Protein AF-A0A653WGT5-F1 (afdb_monomer)

pLDDT: mean 75.31, std 7.26, range [49.5, 84.25]

Sequence (87 aa):
MTRTVIRVSTTAFIGLLVSIATFSILIWLGYEQALTSGEPIQFLTRDIYQFENGIGVANQNQMAILGAGFMGLAVLIGEIGIRLKRK

Nearest PDB structures (foldseek):
  6qgl-assembly2_B  TM=4.644E-01  e=3.145E+00  Halorubrum pleomor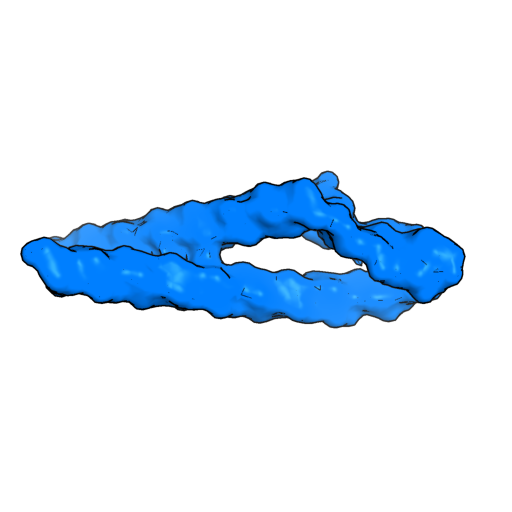phic virus 6
  6nr8-assembly1_4  TM=3.229E-01  e=8.498E+00  Homo sapiens

Mean predicted aligned error: 8.49 Å

Secondary structure (DSSP, 8-state):
-HHHHHHHHHHHHHHHHHHHHHHHHHHHHHHHHHHHH-PPEEETTEEEEEEETTEEEE-HHHHHHHHHHHHHHHHHHHHHHHHHTT-

Radius of gyration: 16.66 Å; Cα contacts (8 Å, |Δi|>4): 75; chains: 1; bounding box: 42×18×53 Å

Solvent-accessible surface area (backbone atoms only — not comparable to full-atom values): 4746 Å² total; per-residue (Å²): 115,68,72,60,54,53,49,52,52,52,36,52,49,52,16,49,52,50,39,52,52,52,51,55,51,51,47,62,69,31,44,66,56,22,71,75,71,49,44,56,33,64,54,96,92,37,58,41,31,38,42,58,96,89,42,80,43,69,34,62,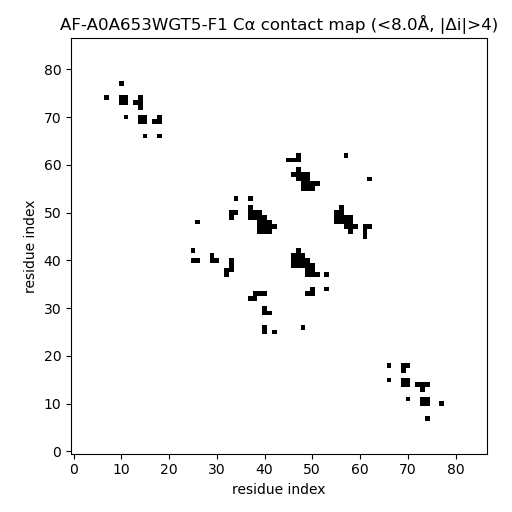69,51,44,49,52,49,46,50,49,42,34,52,50,34,42,50,51,49,52,50,54,51,56,59,74,73,109

Foldseek 3Di:
DVVVVVLLVVLLVVLQVVLVVVVVVQCVVCVVVCQVVQDFRDDPNDRQWGADPNDIDGPVVSSVVSSVVSSVVSSVVSVVVVVVVVD

Structure (mmCIF, N/CA/C/O backbone):
data_AF-A0A653WGT5-F1
#
_entry.id   AF-A0A653WGT5-F1
#
loop_
_atom_site.group_PDB
_atom_site.id
_atom_site.type_symbol
_atom_site.label_atom_id
_atom_site.label_alt_id
_atom_site.label_comp_id
_atom_site.label_asym_id
_atom_site.label_entity_id
_atom_site.label_seq_id
_atom_site.pdbx_PDB_ins_code
_atom_site.Cartn_x
_atom_site.Cartn_y
_atom_site.Cartn_z
_atom_site.occupancy
_atom_site.B_iso_or_equiv
_atom_site.auth_seq_id
_atom_site.auth_comp_id
_atom_site.auth_asym_id
_atom_site.auth_atom_id
_atom_site.pdbx_PDB_model_num
ATOM 1 N N . MET A 1 1 ? -25.343 5.334 19.322 1.00 54.69 1 MET A N 1
ATOM 2 C CA . MET A 1 1 ? -24.758 5.000 18.000 1.00 54.69 1 MET A CA 1
ATOM 3 C C . MET A 1 1 ? -23.595 5.909 17.601 1.00 54.69 1 MET A C 1
ATOM 5 O O . MET A 1 1 ? -22.574 5.400 17.159 1.00 54.69 1 MET A O 1
ATOM 9 N N . THR A 1 2 ? -23.684 7.224 17.809 1.00 60.91 2 THR A N 1
ATOM 10 C CA . THR A 1 2 ? -22.723 8.237 17.321 1.00 60.91 2 THR A CA 1
ATOM 11 C C . THR A 1 2 ? -21.262 8.014 17.744 1.00 60.91 2 THR A C 1
ATOM 13 O O . THR A 1 2 ? -20.364 8.151 16.923 1.00 60.91 2 THR A O 1
ATOM 16 N N . ARG A 1 3 ? -20.994 7.593 18.992 1.00 64.31 3 ARG A N 1
ATOM 17 C CA . ARG A 1 3 ? -19.615 7.346 19.474 1.00 64.31 3 ARG A CA 1
ATOM 18 C C . ARG A 1 3 ? -18.905 6.181 18.777 1.00 64.31 3 ARG A C 1
ATOM 20 O O . ARG A 1 3 ? -17.692 6.242 18.601 1.00 64.31 3 ARG A O 1
ATOM 27 N N . THR A 1 4 ? -19.633 5.127 18.409 1.00 65.75 4 THR A N 1
ATOM 28 C CA . THR A 1 4 ? -19.048 3.956 17.735 1.00 65.75 4 THR A CA 1
ATOM 29 C C . THR A 1 4 ? -18.720 4.289 16.286 1.00 65.75 4 THR A C 1
ATOM 31 O O . THR A 1 4 ? -17.625 3.981 15.834 1.00 65.75 4 THR A O 1
ATOM 34 N N . VAL A 1 5 ? -19.619 5.001 15.599 1.00 69.56 5 VAL A N 1
ATOM 35 C CA . VAL A 1 5 ? -19.415 5.452 14.215 1.00 69.56 5 VAL A CA 1
ATOM 36 C C . VAL A 1 5 ? -18.205 6.380 14.115 1.00 69.56 5 VAL A C 1
ATOM 38 O O . VAL A 1 5 ? -17.318 6.120 13.314 1.00 69.56 5 VAL A O 1
ATOM 41 N N . ILE A 1 6 ? -18.101 7.391 14.988 1.00 74.31 6 ILE A N 1
ATOM 42 C CA . ILE A 1 6 ? -16.949 8.311 15.004 1.00 74.31 6 ILE A CA 1
ATOM 43 C C . ILE A 1 6 ? -15.638 7.540 15.196 1.00 74.31 6 ILE A C 1
ATOM 45 O O . ILE A 1 6 ? -14.670 7.785 14.485 1.00 74.31 6 ILE A O 1
ATOM 49 N N . ARG A 1 7 ? -15.613 6.557 16.105 1.00 70.62 7 ARG A N 1
ATOM 50 C CA . ARG A 1 7 ? -14.429 5.719 16.336 1.00 70.62 7 ARG A CA 1
ATOM 51 C C . ARG A 1 7 ? -14.030 4.896 15.117 1.00 70.62 7 ARG A C 1
ATOM 53 O O . ARG A 1 7 ? -12.850 4.869 14.776 1.00 70.62 7 ARG A O 1
ATOM 60 N N . VAL A 1 8 ? -14.987 4.225 14.481 1.00 71.25 8 VAL A N 1
ATOM 61 C CA . VAL A 1 8 ? -14.719 3.413 13.286 1.00 71.25 8 VAL A CA 1
ATOM 62 C C . VAL A 1 8 ? -14.197 4.307 12.164 1.00 71.25 8 VAL A C 1
ATOM 64 O O . VAL A 1 8 ? -13.168 3.988 11.575 1.00 71.25 8 VAL A O 1
ATOM 67 N N . SER A 1 9 ? -14.810 5.475 11.957 1.00 75.31 9 SER A N 1
ATOM 68 C CA . SER A 1 9 ? -14.358 6.454 10.967 1.00 75.31 9 SER A CA 1
ATOM 69 C C . SER A 1 9 ? -12.945 6.968 11.244 1.00 75.31 9 SER A C 1
ATOM 71 O O . SER A 1 9 ? -12.140 7.031 10.322 1.00 75.31 9 SER A O 1
ATOM 73 N N . THR A 1 10 ? -12.591 7.283 12.496 1.00 79.38 10 THR A N 1
ATOM 74 C CA . THR A 1 10 ? -11.220 7.702 12.841 1.00 79.38 10 THR A CA 1
ATOM 75 C C . THR A 1 10 ? -10.206 6.587 12.586 1.00 79.38 10 THR A C 1
ATOM 77 O O . THR A 1 10 ? -9.129 6.848 12.061 1.00 79.38 10 THR A O 1
ATOM 80 N N . THR A 1 11 ? -10.544 5.341 12.919 1.00 75.75 11 THR A N 1
ATOM 81 C CA . THR A 1 11 ? -9.635 4.196 12.731 1.00 75.75 11 THR A CA 1
ATOM 82 C 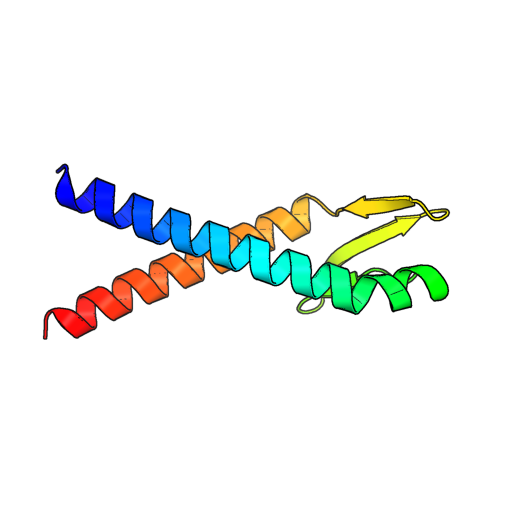C . THR A 1 11 ? -9.426 3.896 11.245 1.00 75.75 11 THR A C 1
ATOM 84 O O . THR A 1 11 ? -8.295 3.707 10.805 1.00 75.75 11 THR A O 1
ATOM 87 N N . ALA A 1 12 ? -10.504 3.936 10.458 1.00 78.12 12 ALA A N 1
ATOM 88 C CA . ALA A 1 12 ? -10.458 3.829 9.004 1.00 78.12 12 ALA A CA 1
ATOM 89 C C . ALA A 1 12 ? -9.636 4.964 8.373 1.00 78.12 12 ALA A C 1
ATOM 91 O O . ALA A 1 12 ? -8.820 4.713 7.490 1.00 78.12 12 ALA A O 1
ATOM 92 N N . PHE A 1 13 ? -9.798 6.197 8.862 1.00 80.31 13 PHE A N 1
ATOM 93 C CA . PHE A 1 13 ? -9.042 7.355 8.391 1.00 80.31 13 PHE A CA 1
ATOM 94 C C . PHE A 1 13 ? -7.542 7.229 8.684 1.00 80.31 13 PHE A C 1
ATOM 96 O O . PHE A 1 13 ? -6.722 7.471 7.804 1.00 80.31 13 PHE A O 1
ATOM 103 N N . ILE A 1 14 ? -7.167 6.779 9.885 1.00 80.81 14 ILE A N 1
ATOM 104 C CA . ILE A 1 14 ? -5.762 6.508 10.223 1.00 80.81 14 ILE A CA 1
ATOM 105 C C . ILE A 1 14 ? -5.204 5.387 9.337 1.00 80.81 14 ILE A C 1
ATOM 107 O O . ILE A 1 14 ? -4.106 5.529 8.808 1.00 80.81 14 ILE A O 1
ATOM 111 N N . GLY A 1 15 ? -5.959 4.304 9.126 1.00 78.12 15 GLY A N 1
ATOM 112 C CA . GLY A 1 15 ? -5.549 3.218 8.231 1.00 78.12 15 GLY A CA 1
ATOM 113 C C . GLY A 1 15 ? -5.306 3.692 6.797 1.00 78.12 15 GLY A C 1
ATOM 114 O O . GLY A 1 15 ? -4.315 3.308 6.178 1.00 78.12 15 GLY A O 1
ATOM 115 N N . LEU A 1 16 ? -6.159 4.590 6.302 1.00 80.69 16 LEU A N 1
ATOM 116 C CA . LEU A 1 16 ? -5.999 5.230 5.000 1.00 80.69 16 LEU A CA 1
ATOM 117 C C . LEU A 1 16 ? -4.726 6.088 4.940 1.00 80.69 16 LEU A C 1
ATOM 119 O O . LEU A 1 16 ? -3.955 5.954 3.994 1.00 80.69 16 LEU A O 1
ATOM 123 N N . LEU A 1 17 ? -4.456 6.909 5.961 1.00 82.88 17 LEU A N 1
ATOM 124 C CA . LEU A 1 17 ? -3.233 7.720 6.025 1.00 82.88 17 LEU A CA 1
ATOM 125 C C . LEU A 1 17 ? -1.961 6.865 6.056 1.00 82.88 17 LEU A C 1
ATOM 127 O O . LEU A 1 17 ? -1.000 7.173 5.353 1.00 82.88 17 LEU A O 1
ATOM 131 N N . VAL A 1 18 ? -1.960 5.783 6.840 1.00 82.56 18 VAL A N 1
ATOM 132 C CA . VAL A 1 18 ? -0.833 4.842 6.902 1.00 82.56 18 VAL A CA 1
ATOM 133 C C . VAL A 1 18 ? -0.607 4.202 5.537 1.00 82.56 18 VAL A C 1
ATOM 135 O O . VAL A 1 18 ? 0.524 4.185 5.063 1.00 82.56 18 VAL A O 1
ATOM 138 N N . SER A 1 19 ? -1.674 3.748 4.874 1.00 78.06 19 SER A N 1
ATOM 139 C CA . SER A 1 19 ? -1.570 3.155 3.541 1.00 78.06 19 SER A CA 1
ATOM 140 C C . SER A 1 19 ? -0.961 4.134 2.535 1.00 78.06 19 SER A C 1
ATOM 142 O O . SER A 1 19 ? -0.007 3.768 1.851 1.00 78.06 19 SER A O 1
ATOM 144 N N . ILE A 1 20 ? -1.430 5.388 2.499 1.00 82.81 20 ILE A N 1
ATOM 145 C CA . ILE A 1 20 ? -0.866 6.432 1.626 1.00 82.81 20 ILE A CA 1
ATOM 146 C C . ILE A 1 20 ? 0.625 6.634 1.910 1.00 82.81 20 ILE A C 1
ATOM 148 O O . ILE A 1 20 ? 1.427 6.629 0.980 1.00 82.81 20 ILE A O 1
ATOM 152 N N . ALA A 1 21 ? 1.012 6.778 3.180 1.00 83.06 21 ALA A N 1
ATOM 153 C CA . ALA A 1 21 ? 2.408 6.992 3.549 1.00 83.06 21 ALA A CA 1
ATOM 154 C C . ALA A 1 21 ? 3.303 5.818 3.119 1.00 83.06 21 ALA A C 1
ATOM 156 O O . ALA A 1 21 ? 4.368 6.035 2.543 1.00 83.06 21 ALA A O 1
ATOM 157 N N . THR A 1 22 ? 2.860 4.577 3.342 1.00 80.00 22 THR A N 1
ATOM 158 C CA . THR A 1 22 ? 3.598 3.383 2.918 1.00 80.00 22 THR A CA 1
ATOM 159 C C . THR A 1 22 ? 3.739 3.324 1.399 1.00 80.00 22 THR A C 1
ATOM 161 O O . THR A 1 22 ? 4.840 3.087 0.909 1.00 80.00 22 THR A O 1
ATOM 164 N N . PHE A 1 23 ? 2.672 3.606 0.645 1.00 76.88 23 PHE A N 1
ATOM 165 C CA . PHE A 1 23 ? 2.735 3.653 -0.818 1.00 76.88 23 PHE A CA 1
ATOM 166 C C . PHE A 1 23 ? 3.703 4.720 -1.327 1.00 76.88 23 PHE A C 1
ATOM 168 O O . PHE A 1 23 ? 4.509 4.427 -2.206 1.00 76.88 23 PHE A O 1
ATOM 175 N N . SER A 1 24 ? 3.679 5.925 -0.755 1.00 80.75 24 SER A N 1
ATOM 176 C CA . SER A 1 24 ? 4.603 6.997 -1.139 1.00 80.75 24 SER A CA 1
ATOM 177 C C . SER A 1 24 ? 6.063 6.611 -0.911 1.00 80.75 24 SER A C 1
ATOM 179 O O . SER A 1 24 ? 6.900 6.871 -1.770 1.00 80.75 24 SER A O 1
ATOM 181 N N . ILE A 1 25 ? 6.373 5.954 0.213 1.00 83.19 25 ILE A N 1
ATOM 182 C CA . ILE A 1 25 ? 7.734 5.487 0.515 1.00 83.19 25 ILE A CA 1
ATOM 183 C C . ILE A 1 25 ? 8.160 4.384 -0.459 1.00 83.19 25 ILE A C 1
ATOM 185 O O . ILE A 1 25 ? 9.278 4.418 -0.961 1.00 83.19 25 ILE A O 1
ATOM 189 N N . LEU A 1 26 ? 7.280 3.422 -0.750 1.00 76.81 26 LEU A N 1
ATOM 190 C CA . LEU A 1 26 ? 7.578 2.321 -1.671 1.00 76.81 26 LEU A CA 1
ATOM 191 C C . LEU A 1 26 ? 7.820 2.807 -3.094 1.00 76.81 26 LEU A C 1
ATOM 193 O O . LEU A 1 26 ? 8.776 2.368 -3.729 1.00 76.81 26 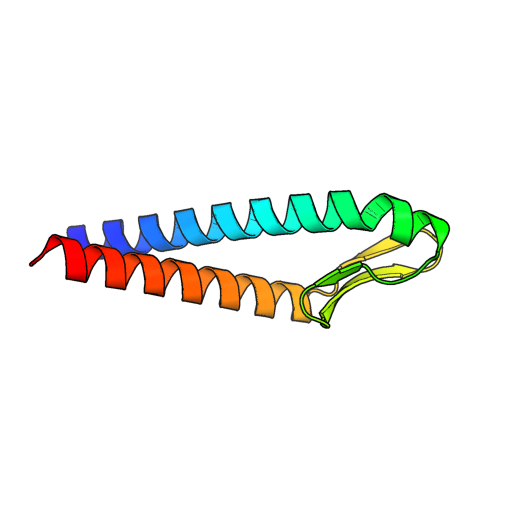LEU A O 1
ATOM 197 N N . ILE A 1 27 ? 6.980 3.726 -3.574 1.00 77.75 27 ILE A N 1
ATOM 198 C CA . ILE A 1 27 ? 7.192 4.354 -4.874 1.00 77.75 27 ILE A CA 1
ATOM 199 C C . ILE A 1 27 ? 8.519 5.094 -4.834 1.00 77.75 27 ILE A C 1
ATOM 201 O O . ILE A 1 27 ? 9.350 4.823 -5.679 1.00 77.75 27 ILE A O 1
ATOM 205 N N . TRP A 1 28 ? 8.772 5.941 -3.835 1.00 79.81 28 TRP A N 1
ATOM 206 C CA . TRP A 1 28 ? 10.017 6.707 -3.753 1.00 79.81 28 TRP A CA 1
ATOM 207 C C . TRP A 1 28 ? 11.281 5.829 -3.757 1.00 79.81 28 TRP A C 1
ATOM 209 O O . TRP A 1 28 ? 12.205 6.109 -4.515 1.00 79.81 28 TRP A O 1
ATOM 219 N N . LEU A 1 29 ? 11.303 4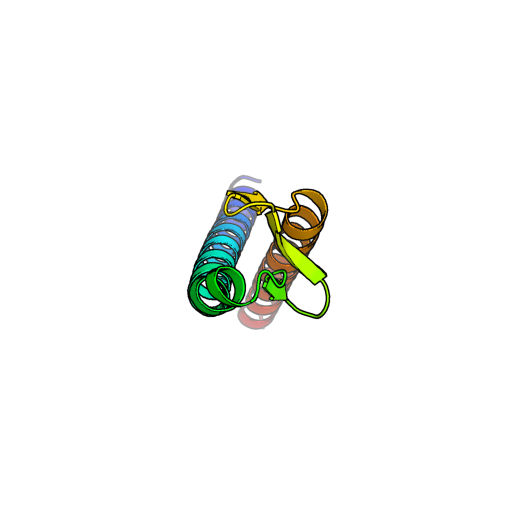.740 -2.980 1.00 78.44 29 LEU A N 1
ATOM 220 C CA . LEU A 1 29 ? 12.435 3.805 -2.924 1.00 78.44 29 LEU A CA 1
ATOM 221 C C . LEU A 1 29 ? 12.603 2.989 -4.213 1.00 78.44 29 LEU A C 1
ATOM 223 O O . LEU A 1 29 ? 13.727 2.694 -4.613 1.00 78.44 29 LEU A O 1
ATOM 227 N N . GLY A 1 30 ? 11.494 2.600 -4.844 1.00 73.50 30 GLY A N 1
ATOM 228 C CA . GLY A 1 30 ? 11.501 1.807 -6.071 1.00 73.50 30 GLY A CA 1
ATOM 229 C C . GLY A 1 30 ? 11.660 2.635 -7.344 1.00 73.50 30 GLY A C 1
ATOM 230 O O . GLY A 1 30 ? 12.031 2.079 -8.370 1.00 73.50 30 GLY A O 1
ATOM 231 N N . TYR A 1 31 ? 11.395 3.945 -7.295 1.00 74.31 31 TYR A N 1
ATOM 232 C CA . TYR A 1 31 ? 11.287 4.800 -8.477 1.00 74.31 31 TYR A CA 1
ATOM 233 C C . TYR A 1 31 ? 12.603 4.891 -9.238 1.00 74.31 31 TYR A C 1
ATOM 235 O O . TYR A 1 31 ? 12.608 4.677 -10.442 1.00 74.31 31 TYR A O 1
ATOM 243 N N . GLU A 1 32 ? 13.721 5.167 -8.558 1.00 71.00 32 GLU A N 1
ATOM 244 C CA . GLU A 1 32 ? 15.019 5.307 -9.232 1.00 71.00 32 GLU A CA 1
ATOM 245 C C . GLU A 1 32 ? 15.471 4.004 -9.894 1.00 71.00 32 GLU A C 1
ATOM 247 O O . GLU A 1 32 ? 15.913 4.027 -11.044 1.00 71.00 32 GLU A O 1
ATOM 252 N N . GLN A 1 33 ? 15.304 2.868 -9.206 1.00 68.88 33 GLN A N 1
ATOM 253 C CA . GLN A 1 33 ? 15.639 1.557 -9.762 1.00 68.88 33 GLN A CA 1
ATOM 254 C C . GLN A 1 33 ? 14.735 1.224 -10.946 1.00 68.88 33 GLN A C 1
ATOM 256 O O . GLN A 1 33 ? 15.235 0.915 -12.019 1.00 68.88 33 GLN A O 1
ATOM 261 N N . ALA A 1 34 ? 13.423 1.386 -10.794 1.00 68.88 34 ALA A N 1
ATOM 262 C CA . ALA A 1 34 ? 12.458 1.095 -11.845 1.00 68.88 34 ALA A CA 1
ATOM 263 C C . ALA A 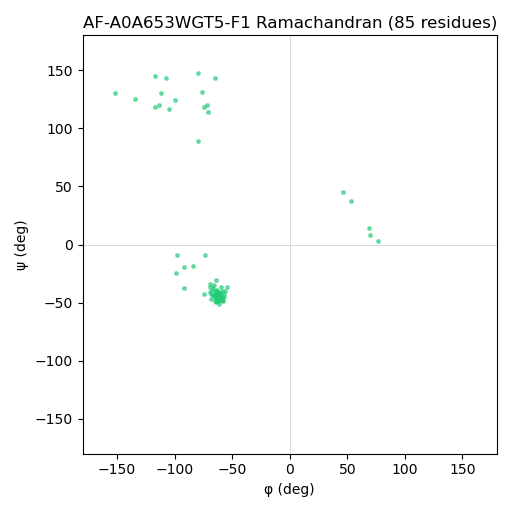1 34 ? 12.613 2.007 -13.076 1.00 6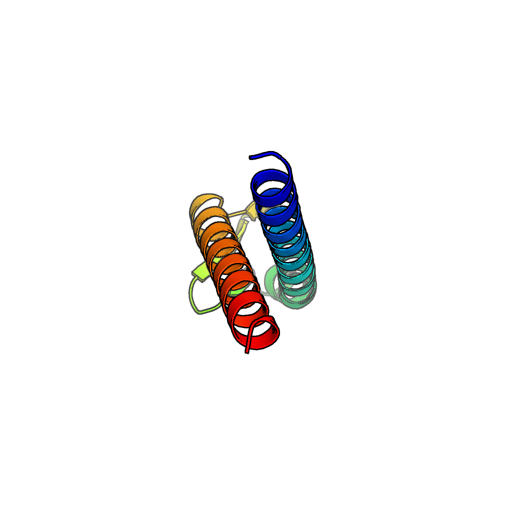8.88 34 ALA A C 1
ATOM 265 O O . ALA A 1 34 ? 12.373 1.566 -14.199 1.00 68.88 34 ALA A O 1
ATOM 266 N N . LEU A 1 35 ? 13.075 3.253 -12.901 1.00 68.44 35 LEU A N 1
ATOM 267 C CA . LEU A 1 35 ? 13.354 4.162 -14.017 1.00 68.44 35 LEU A CA 1
ATOM 268 C C . LEU A 1 35 ? 14.568 3.723 -14.845 1.00 68.44 35 LEU A C 1
ATOM 270 O O . LEU A 1 35 ? 14.603 3.964 -16.050 1.00 68.44 35 LEU A O 1
ATOM 274 N N . THR A 1 36 ? 15.579 3.132 -14.198 1.00 69.00 36 THR A N 1
ATOM 275 C CA . THR A 1 36 ? 16.832 2.722 -14.853 1.00 69.00 36 THR A CA 1
ATOM 276 C C . THR A 1 36 ? 16.801 1.288 -15.367 1.00 69.00 36 THR A C 1
ATOM 278 O O . THR A 1 36 ? 17.360 1.026 -16.429 1.00 69.00 36 THR A O 1
ATOM 281 N N . SER A 1 37 ? 16.164 0.362 -14.647 1.00 70.88 37 SER A N 1
ATOM 282 C CA . SER A 1 37 ? 16.074 -1.053 -15.029 1.00 70.88 37 SER A CA 1
ATOM 283 C C . SER A 1 37 ? 14.831 -1.385 -15.858 1.00 70.88 37 SER A C 1
ATOM 285 O O . SER A 1 37 ? 14.813 -2.414 -16.529 1.00 70.88 37 SER A O 1
ATOM 287 N N . GLY A 1 38 ? 13.794 -0.538 -15.820 1.00 67.88 38 GLY A N 1
ATOM 288 C CA . GLY A 1 38 ? 12.487 -0.841 -16.408 1.00 67.88 38 GLY A CA 1
ATOM 289 C C . GLY A 1 38 ? 11.717 -1.936 -15.661 1.00 67.88 38 GLY A C 1
ATOM 290 O O . GLY A 1 38 ? 10.684 -2.391 -16.148 1.00 67.88 38 GLY A O 1
ATOM 291 N N . GLU A 1 39 ? 12.199 -2.380 -14.497 1.00 77.38 39 GLU A N 1
ATOM 292 C CA . GLU A 1 39 ? 11.521 -3.406 -13.707 1.00 77.38 39 GLU A CA 1
ATOM 293 C C . GLU A 1 39 ? 10.350 -2.827 -12.899 1.00 77.38 39 GLU A C 1
ATOM 295 O O . GLU A 1 39 ? 10.396 -1.674 -12.457 1.00 77.38 39 GLU A O 1
ATOM 300 N N . PRO A 1 40 ? 9.278 -3.611 -12.685 1.00 75.88 40 PRO A N 1
ATOM 301 C CA . PRO A 1 40 ? 8.155 -3.173 -11.874 1.00 75.88 40 PRO A CA 1
ATOM 302 C C . PRO A 1 40 ? 8.566 -2.969 -10.411 1.00 75.88 40 PRO A C 1
ATOM 304 O O . PRO A 1 40 ? 9.330 -3.741 -9.833 1.00 75.88 40 PRO A O 1
ATOM 307 N N . ILE A 1 41 ? 7.992 -1.949 -9.771 1.00 82.00 41 ILE A N 1
ATOM 308 C CA . ILE A 1 41 ? 8.095 -1.771 -8.324 1.00 82.00 41 ILE A CA 1
ATOM 309 C C . ILE A 1 41 ? 7.235 -2.850 -7.667 1.00 82.00 41 ILE A C 1
ATOM 311 O O . ILE A 1 41 ? 6.014 -2.899 -7.860 1.00 82.00 41 ILE A O 1
ATOM 315 N N . GLN A 1 42 ? 7.877 -3.693 -6.860 1.00 78.75 42 GLN A N 1
ATOM 316 C CA . GLN A 1 42 ? 7.231 -4.796 -6.159 1.00 78.75 42 GLN A CA 1
ATOM 317 C C . GLN A 1 42 ? 7.091 -4.526 -4.664 1.00 78.75 42 GLN A C 1
ATOM 319 O O . GLN A 1 42 ? 7.991 -3.996 -4.013 1.00 78.75 42 GLN A O 1
ATOM 324 N N . PHE A 1 43 ? 5.975 -4.969 -4.090 1.00 74.25 43 PHE A N 1
ATOM 325 C CA . PHE A 1 43 ? 5.783 -5.043 -2.646 1.00 74.25 43 PHE A CA 1
ATOM 326 C C . PHE A 1 43 ? 5.179 -6.388 -2.259 1.00 74.25 43 PHE A C 1
ATOM 328 O O . PHE A 1 43 ? 4.132 -6.762 -2.783 1.00 74.25 43 PHE A O 1
ATOM 335 N N . LEU A 1 44 ? 5.830 -7.120 -1.344 1.00 72.06 44 LEU A N 1
ATOM 336 C CA . LEU A 1 44 ? 5.417 -8.476 -0.942 1.00 72.06 44 LEU A CA 1
ATOM 337 C C . LEU A 1 44 ? 5.086 -9.364 -2.161 1.00 72.06 44 LEU A C 1
ATOM 339 O O . LEU A 1 44 ? 4.048 -10.026 -2.198 1.00 72.06 44 LEU A O 1
ATOM 343 N N . THR A 1 45 ? 5.952 -9.323 -3.182 1.00 72.62 45 THR A N 1
ATOM 344 C CA . THR A 1 45 ? 5.822 -10.124 -4.416 1.00 72.62 45 THR A CA 1
ATOM 345 C C . THR A 1 45 ? 4.651 -9.713 -5.327 1.00 72.62 45 THR A C 1
ATOM 347 O O . THR A 1 45 ? 4.280 -10.456 -6.232 1.00 72.62 45 THR A O 1
ATOM 350 N N . ARG A 1 46 ? 4.042 -8.539 -5.109 1.00 76.50 46 ARG A N 1
ATOM 351 C CA . ARG A 1 46 ? 3.004 -7.971 -5.982 1.00 76.50 46 ARG A CA 1
ATOM 352 C C . ARG A 1 46 ? 3.512 -6.726 -6.688 1.00 76.50 46 ARG A C 1
ATOM 354 O O . ARG A 1 46 ? 3.994 -5.803 -6.033 1.00 76.50 46 ARG A O 1
ATOM 361 N N . ASP A 1 47 ? 3.320 -6.685 -8.000 1.00 80.88 47 ASP A N 1
ATOM 362 C CA . ASP A 1 47 ? 3.622 -5.511 -8.812 1.00 80.88 47 ASP A CA 1
ATOM 363 C C . ASP A 1 47 ? 2.603 -4.411 -8.511 1.00 80.88 47 ASP A C 1
ATOM 365 O O . ASP A 1 47 ? 1.406 -4.552 -8.770 1.00 80.88 47 ASP A O 1
ATOM 369 N N . ILE A 1 48 ? 3.075 -3.314 -7.933 1.00 82.31 48 ILE A N 1
ATOM 370 C CA . ILE A 1 48 ? 2.245 -2.147 -7.604 1.00 82.31 48 ILE A CA 1
ATOM 371 C C . ILE A 1 48 ? 2.362 -1.056 -8.658 1.00 82.31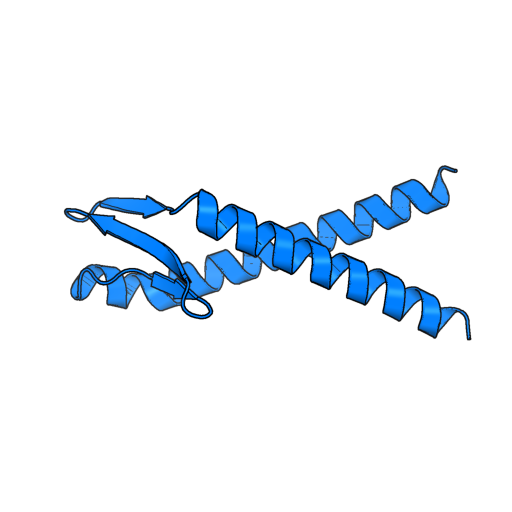 48 ILE A C 1
ATOM 373 O O . ILE A 1 48 ? 1.435 -0.263 -8.835 1.00 82.31 48 ILE A O 1
ATOM 377 N N . TYR A 1 49 ? 3.475 -1.034 -9.382 1.00 79.38 49 TYR A N 1
ATOM 378 C CA . TYR A 1 49 ? 3.759 -0.020 -10.377 1.00 79.38 49 TYR A CA 1
ATOM 379 C C . TYR A 1 49 ? 4.664 -0.611 -11.456 1.00 79.38 49 TYR A C 1
ATOM 381 O O . TYR A 1 49 ? 5.670 -1.229 -11.124 1.00 79.38 49 TYR A O 1
ATOM 389 N N . GLN A 1 50 ? 4.317 -0.437 -12.726 1.00 79.00 50 GLN A N 1
ATOM 390 C CA . GLN A 1 50 ? 5.121 -0.878 -13.867 1.00 79.00 50 GLN A CA 1
ATOM 391 C C . GLN A 1 50 ? 5.549 0.336 -14.688 1.00 79.00 50 GLN A C 1
ATOM 393 O O . GLN A 1 50 ? 4.787 1.293 -14.807 1.00 79.00 50 GLN A O 1
ATOM 398 N N . PHE A 1 51 ? 6.751 0.309 -15.256 1.00 75.19 51 PHE A N 1
ATOM 399 C CA . PHE A 1 51 ? 7.194 1.338 -16.193 1.00 75.19 51 PHE A CA 1
ATOM 400 C C . PHE A 1 51 ? 7.153 0.773 -17.607 1.00 75.19 51 PHE A C 1
ATOM 402 O O . PHE A 1 51 ? 7.876 -0.161 -17.932 1.00 75.19 51 PHE A O 1
ATOM 409 N N . GLU A 1 52 ? 6.309 1.349 -18.457 1.00 71.31 52 GLU A N 1
ATOM 410 C CA . GLU A 1 52 ? 6.208 0.996 -19.872 1.00 71.31 52 GLU A CA 1
ATOM 411 C C . GLU A 1 52 ? 6.602 2.221 -20.696 1.00 71.31 52 GLU A C 1
ATOM 413 O O . GLU A 1 52 ? 5.977 3.276 -20.593 1.00 71.31 52 GLU A O 1
ATOM 418 N N . ASN A 1 53 ? 7.668 2.113 -21.497 1.00 71.31 53 ASN A N 1
ATOM 419 C CA . ASN A 1 53 ? 8.173 3.207 -22.342 1.00 71.31 53 ASN A CA 1
ATOM 420 C C . ASN A 1 53 ? 8.441 4.527 -21.583 1.00 71.31 53 ASN A C 1
ATOM 422 O O . ASN A 1 53 ? 8.171 5.613 -22.094 1.00 71.31 53 ASN A O 1
ATOM 426 N N . GLY A 1 54 ? 8.947 4.444 -20.346 1.00 70.19 54 GLY A N 1
ATOM 427 C CA . GLY A 1 54 ? 9.217 5.614 -19.498 1.00 70.19 54 GLY A CA 1
ATOM 428 C C . GLY A 1 54 ? 7.972 6.239 -18.857 1.00 70.19 54 GLY A C 1
ATOM 429 O O . GLY A 1 54 ? 8.088 7.235 -18.146 1.00 70.19 54 GLY A O 1
ATOM 430 N N . ILE A 1 55 ? 6.789 5.653 -19.069 1.00 76.12 55 ILE A N 1
ATOM 431 C CA . ILE A 1 55 ? 5.545 6.052 -18.416 1.00 76.12 55 ILE A CA 1
ATOM 432 C C . ILE A 1 55 ? 5.271 5.093 -17.262 1.00 76.12 55 ILE A C 1
ATOM 434 O O . ILE A 1 55 ? 5.184 3.878 -17.436 1.00 76.12 55 ILE A O 1
ATOM 438 N N . GLY A 1 56 ? 5.115 5.663 -16.073 1.00 75.12 56 GLY A N 1
ATOM 439 C CA . GLY A 1 56 ? 4.703 4.937 -14.886 1.00 75.12 56 GLY A CA 1
ATOM 440 C C . GLY A 1 56 ? 3.214 4.599 -14.912 1.00 75.12 56 GLY A C 1
ATOM 441 O O . GLY A 1 56 ? 2.370 5.496 -14.910 1.00 75.12 56 GLY A O 1
ATOM 442 N N . VAL A 1 57 ? 2.882 3.311 -14.904 1.00 80.38 57 VAL A N 1
ATOM 443 C CA . VAL A 1 57 ? 1.510 2.803 -14.856 1.00 80.38 57 VAL A CA 1
ATOM 444 C C . VAL A 1 57 ? 1.289 2.076 -13.533 1.00 80.38 57 VAL A C 1
ATOM 446 O O . VAL A 1 57 ? 1.946 1.091 -13.206 1.00 80.38 57 VAL A O 1
ATOM 449 N N . ALA A 1 58 ? 0.326 2.562 -12.756 1.00 79.38 58 ALA A N 1
ATOM 450 C CA . ALA A 1 58 ? -0.076 1.936 -11.504 1.00 79.38 58 ALA A CA 1
ATOM 451 C C . ALA A 1 58 ? -0.935 0.689 -11.754 1.00 79.38 58 ALA A C 1
ATOM 453 O O . ALA A 1 58 ? -1.945 0.760 -12.459 1.00 79.38 58 ALA A O 1
ATOM 454 N N . ASN A 1 59 ? -0.614 -0.430 -11.097 1.00 83.81 59 ASN A N 1
ATOM 455 C CA . ASN A 1 59 ? -1.491 -1.599 -11.104 1.00 83.81 59 ASN A CA 1
ATOM 456 C C . ASN A 1 59 ? -2.627 -1.396 -10.092 1.00 83.81 59 ASN A C 1
ATOM 458 O O . ASN A 1 59 ? -2.525 -1.770 -8.920 1.00 83.81 59 ASN A O 1
ATOM 462 N N . GLN A 1 60 ? -3.726 -0.792 -10.552 1.00 80.88 60 GLN A N 1
ATOM 463 C CA . GLN A 1 60 ? -4.861 -0.425 -9.698 1.00 80.88 60 GLN A CA 1
ATOM 464 C C . GLN A 1 60 ? -5.427 -1.605 -8.897 1.00 80.88 60 GLN A C 1
ATOM 466 O O . GLN A 1 60 ? -5.808 -1.425 -7.742 1.00 80.88 60 GLN A O 1
ATOM 471 N N . ASN A 1 61 ? -5.454 -2.813 -9.469 1.00 84.25 61 ASN A N 1
ATOM 472 C CA . ASN A 1 61 ? -5.998 -3.988 -8.791 1.00 84.25 61 ASN A CA 1
ATOM 473 C C . ASN A 1 61 ? -5.116 -4.404 -7.602 1.00 84.25 61 ASN A C 1
ATOM 475 O O . ASN A 1 61 ? -5.602 -4.604 -6.490 1.00 84.25 61 ASN A O 1
ATOM 479 N N . GLN A 1 62 ? -3.798 -4.469 -7.807 1.00 82.38 62 GLN A N 1
ATOM 480 C CA . GLN A 1 62 ? -2.858 -4.810 -6.737 1.00 82.38 62 GLN A CA 1
ATOM 481 C C . GLN A 1 62 ? -2.795 -3.717 -5.666 1.00 82.38 62 GLN A C 1
ATOM 483 O O . GLN A 1 62 ? -2.788 -4.025 -4.472 1.00 82.38 62 GLN A O 1
ATOM 488 N N . MET A 1 63 ? -2.834 -2.443 -6.072 1.00 78.00 63 MET A N 1
ATOM 489 C CA . MET A 1 63 ? -2.896 -1.316 -5.139 1.00 78.00 63 MET A CA 1
ATOM 490 C C . MET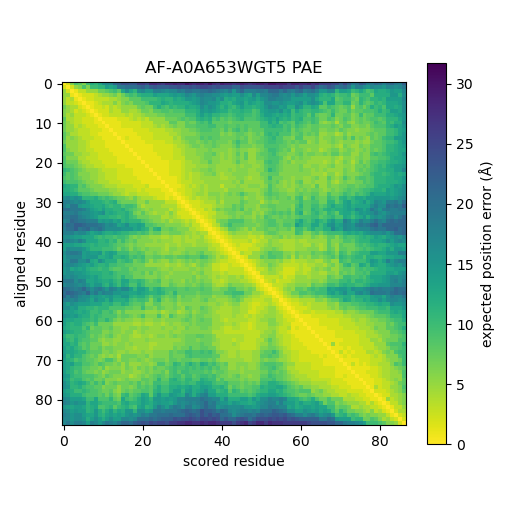 A 1 63 ? -4.177 -1.332 -4.298 1.00 78.00 63 MET A C 1
ATOM 492 O O . MET A 1 63 ? -4.107 -1.107 -3.091 1.00 78.00 63 MET A O 1
ATOM 496 N N . ALA A 1 64 ? -5.331 -1.656 -4.891 1.00 82.75 64 ALA A N 1
ATOM 497 C CA . ALA A 1 64 ? -6.589 -1.781 -4.161 1.00 82.75 64 ALA A CA 1
ATOM 498 C C . ALA A 1 64 ? -6.541 -2.918 -3.130 1.00 82.75 64 ALA A C 1
ATOM 500 O O . ALA A 1 64 ? -6.976 -2.734 -1.993 1.00 82.75 64 ALA A O 1
ATOM 501 N N . ILE A 1 65 ? -5.965 -4.071 -3.488 1.00 84.19 65 ILE A N 1
ATOM 502 C CA . ILE A 1 65 ? -5.824 -5.211 -2.570 1.00 84.19 65 ILE A CA 1
ATOM 503 C C . ILE A 1 65 ? -4.895 -4.867 -1.404 1.00 84.19 65 ILE A C 1
ATOM 505 O O . ILE A 1 65 ? -5.215 -5.164 -0.253 1.00 84.19 65 ILE A O 1
ATOM 509 N N . LEU A 1 66 ? -3.764 -4.216 -1.674 1.00 81.25 66 LEU A N 1
ATOM 510 C CA . LEU A 1 66 ? -2.840 -3.777 -0.631 1.00 81.25 66 LEU A CA 1
ATOM 511 C C . LEU A 1 66 ? -3.461 -2.705 0.264 1.00 81.25 66 LEU A C 1
ATOM 513 O O . LEU A 1 66 ? -3.364 -2.811 1.484 1.00 81.25 66 LEU A O 1
ATOM 517 N N . GLY A 1 67 ? -4.159 -1.725 -0.313 1.00 79.38 67 GLY A N 1
ATOM 518 C CA . GLY A 1 67 ? -4.903 -0.717 0.441 1.00 79.38 67 GLY A CA 1
ATOM 519 C C . GLY A 1 67 ? -5.962 -1.344 1.350 1.00 79.38 67 GLY A C 1
ATOM 520 O O . GLY A 1 67 ? -6.024 -1.024 2.536 1.00 79.38 67 GLY A O 1
ATOM 521 N N . ALA A 1 68 ? -6.733 -2.306 0.837 1.00 83.25 68 ALA A N 1
ATOM 522 C CA . ALA A 1 68 ? -7.695 -3.068 1.629 1.00 83.25 68 ALA A CA 1
ATOM 523 C C . ALA A 1 68 ? -7.013 -3.896 2.734 1.00 83.25 68 ALA A C 1
ATOM 525 O O . ALA A 1 68 ? -7.510 -3.943 3.859 1.00 83.25 68 ALA A O 1
ATOM 526 N N . GLY A 1 69 ? -5.856 -4.499 2.450 1.00 83.75 69 GLY A N 1
ATOM 527 C CA . GLY A 1 69 ? -5.053 -5.237 3.426 1.00 83.75 69 GLY A CA 1
ATOM 528 C C . GLY A 1 69 ? -4.540 -4.350 4.564 1.00 83.75 69 GLY A C 1
ATOM 529 O O . GLY A 1 69 ? -4.731 -4.680 5.735 1.00 83.75 69 GLY A O 1
ATOM 530 N N . PHE A 1 70 ? -3.958 -3.192 4.241 1.00 80.38 70 PHE A N 1
ATOM 531 C CA . PHE A 1 70 ? -3.513 -2.210 5.233 1.00 80.38 70 PHE A CA 1
ATOM 532 C C . PHE A 1 70 ? -4.678 -1.649 6.047 1.00 80.38 70 PHE A C 1
ATOM 534 O O . PHE A 1 70 ? -4.570 -1.533 7.266 1.00 80.38 70 PHE A O 1
ATOM 541 N N . MET A 1 71 ? -5.808 -1.353 5.403 1.00 80.50 71 MET A N 1
ATOM 542 C CA . MET A 1 71 ? -7.013 -0.899 6.090 1.00 80.50 71 MET A CA 1
ATOM 543 C C . MET A 1 71 ? -7.544 -1.971 7.050 1.00 80.50 71 MET A C 1
ATOM 545 O O . MET A 1 71 ? -7.830 -1.665 8.206 1.00 80.50 71 MET A O 1
ATOM 549 N N . GLY A 1 72 ? -7.619 -3.230 6.611 1.00 80.75 72 GLY A N 1
ATOM 550 C CA . GLY A 1 72 ? -8.024 -4.359 7.448 1.00 80.75 72 GLY A CA 1
ATOM 551 C C . GLY A 1 72 ? -7.102 -4.553 8.653 1.00 80.75 72 GLY A C 1
ATOM 552 O O . GLY A 1 72 ? -7.584 -4.689 9.778 1.00 80.75 72 GLY A O 1
ATOM 553 N N . LEU A 1 73 ? -5.782 -4.481 8.450 1.00 81.31 73 LEU A N 1
ATOM 554 C CA . LEU A 1 73 ? -4.794 -4.537 9.532 1.00 81.31 73 LEU A CA 1
ATOM 555 C C . LEU A 1 73 ? -4.924 -3.356 10.498 1.00 81.31 73 LEU A C 1
ATOM 557 O O . LEU A 1 73 ? -4.898 -3.559 11.709 1.00 81.31 73 LEU A O 1
ATOM 561 N N . ALA A 1 74 ? -5.106 -2.135 9.998 1.00 76.38 74 ALA A N 1
ATOM 562 C CA . ALA A 1 74 ? -5.273 -0.951 10.835 1.00 76.38 74 ALA A CA 1
ATOM 563 C C . ALA A 1 74 ? -6.552 -1.023 11.683 1.00 76.38 74 ALA A C 1
ATOM 565 O O . ALA A 1 74 ? -6.530 -0.681 12.866 1.00 76.38 74 ALA A O 1
ATOM 566 N N . VAL A 1 75 ? -7.652 -1.518 11.108 1.00 76.88 75 VAL A N 1
ATOM 567 C CA . VAL A 1 75 ? -8.901 -1.763 11.840 1.00 76.88 75 VAL A CA 1
ATOM 568 C C . VAL A 1 75 ? -8.703 -2.852 12.894 1.00 76.88 75 VAL A C 1
ATOM 570 O O . VAL A 1 75 ? -9.092 -2.642 14.039 1.00 76.88 75 VAL A O 1
ATOM 573 N N . LEU A 1 76 ? -8.042 -3.965 12.559 1.00 80.56 76 LEU A N 1
ATOM 574 C CA . LEU A 1 76 ? -7.717 -5.030 13.515 1.00 80.56 76 LEU A CA 1
ATOM 575 C C . LEU A 1 76 ? -6.855 -4.522 14.675 1.00 80.56 76 LEU A C 1
ATOM 577 O O . LEU A 1 76 ? -7.179 -4.776 15.833 1.00 80.56 76 LEU A O 1
ATOM 581 N N . ILE A 1 77 ? -5.788 -3.772 14.392 1.00 79.06 77 ILE A N 1
ATOM 582 C CA . ILE A 1 77 ? -4.928 -3.162 15.416 1.00 79.06 77 ILE A CA 1
ATOM 583 C C . ILE A 1 77 ? -5.741 -2.190 16.275 1.00 79.06 77 ILE A C 1
ATOM 585 O O . ILE A 1 77 ? -5.625 -2.208 17.501 1.00 79.06 77 ILE A O 1
ATOM 589 N N . GLY A 1 78 ? -6.598 -1.377 15.655 1.00 73.44 78 GLY A N 1
ATOM 590 C CA . GLY A 1 78 ? -7.509 -0.483 16.361 1.00 73.44 78 GLY A CA 1
ATOM 591 C C . GLY A 1 78 ? -8.456 -1.237 17.296 1.00 73.44 78 GLY A C 1
ATOM 592 O O . GLY A 1 78 ? -8.572 -0.881 18.469 1.00 73.44 78 GLY A O 1
ATOM 593 N N . GLU A 1 79 ? -9.091 -2.313 16.831 1.00 74.38 79 GLU A N 1
ATOM 594 C CA . GLU A 1 79 ? -9.969 -3.145 17.657 1.00 74.38 79 GLU A CA 1
ATOM 595 C C . GLU A 1 79 ? -9.219 -3.847 18.796 1.00 74.38 79 GLU A C 1
ATOM 597 O O . GLU A 1 79 ? -9.695 -3.848 19.936 1.00 74.38 79 GLU A O 1
ATOM 602 N N . ILE A 1 80 ? -8.040 -4.411 18.522 1.00 77.75 80 ILE A N 1
ATOM 603 C CA . ILE A 1 80 ? -7.201 -5.086 19.522 1.00 77.75 80 ILE A CA 1
ATOM 604 C C . ILE A 1 80 ? -6.724 -4.085 20.577 1.00 77.75 80 ILE A C 1
ATOM 606 O O . ILE A 1 80 ? -6.868 -4.341 21.774 1.00 77.75 80 ILE A O 1
ATOM 610 N N . GLY A 1 81 ? -6.236 -2.915 20.162 1.00 69.12 81 GLY A N 1
ATOM 611 C CA . GLY A 1 81 ? -5.833 -1.840 21.068 1.00 69.12 81 GLY A CA 1
ATOM 612 C C . GLY A 1 81 ? -6.989 -1.362 21.951 1.00 69.12 81 GLY A C 1
ATOM 613 O O . GLY A 1 81 ? -6.805 -1.105 23.140 1.00 69.12 81 GLY A O 1
ATOM 614 N N . ILE A 1 82 ? -8.213 -1.319 21.416 1.00 65.44 82 ILE A N 1
ATOM 615 C CA . ILE A 1 82 ? -9.418 -0.988 22.190 1.00 65.44 82 ILE A CA 1
ATOM 616 C C . ILE A 1 82 ? -9.776 -2.094 23.191 1.00 65.44 82 ILE A C 1
ATOM 618 O O . ILE A 1 82 ? -10.168 -1.775 24.316 1.00 65.44 82 ILE A O 1
ATOM 622 N N . ARG A 1 83 ? -9.661 -3.374 22.811 1.00 63.22 83 ARG A N 1
ATOM 623 C CA . ARG A 1 83 ? -9.901 -4.507 23.723 1.00 63.22 83 ARG A CA 1
ATOM 624 C C . ARG A 1 83 ? -8.890 -4.530 24.867 1.00 63.22 83 ARG A C 1
ATOM 626 O O . ARG A 1 83 ? -9.290 -4.759 26.003 1.00 63.22 83 ARG A O 1
ATOM 633 N N . LEU A 1 84 ? -7.624 -4.231 24.583 1.00 60.56 84 LEU A N 1
ATOM 634 C CA . LEU A 1 84 ? -6.569 -4.139 25.592 1.00 60.56 84 LEU A CA 1
ATOM 635 C C . LEU A 1 84 ? -6.783 -2.962 26.552 1.00 60.56 84 LEU A C 1
ATOM 637 O O . LEU A 1 84 ? -6.584 -3.128 27.743 1.00 60.56 84 LEU A O 1
ATOM 641 N N . LYS A 1 85 ? -7.269 -1.807 26.073 1.00 56.28 85 LYS A N 1
ATOM 642 C CA . LYS A 1 85 ? -7.547 -0.630 26.923 1.00 56.28 85 LYS A CA 1
ATOM 643 C C . LYS A 1 85 ? -8.800 -0.762 27.809 1.00 56.28 85 LYS A C 1
ATOM 645 O O . LYS A 1 85 ? -9.085 0.140 28.592 1.00 56.28 85 LYS A O 1
ATOM 650 N N . ARG A 1 86 ? -9.613 -1.808 27.611 1.00 56.97 86 ARG A N 1
ATOM 651 C CA . ARG A 1 86 ? -10.816 -2.108 28.414 1.00 56.97 86 ARG A CA 1
ATOM 652 C C . ARG A 1 86 ? -10.576 -3.159 29.509 1.00 56.97 86 ARG A C 1
ATOM 654 O O . ARG A 1 86 ? -11.494 -3.372 30.296 1.00 56.97 86 ARG A O 1
ATOM 661 N N . LYS A 1 87 ? -9.415 -3.817 29.522 1.00 49.50 87 LYS A N 1
ATOM 662 C CA . LYS A 1 87 ? -8.935 -4.638 30.643 1.00 49.50 87 LYS A CA 1
ATOM 663 C C . LYS A 1 87 ? -8.127 -3.769 31.596 1.00 49.50 87 LYS A C 1
ATOM 665 O O . LYS A 1 87 ? -8.155 -4.099 32.797 1.00 49.50 87 LYS A O 1
#